Protein AF-A0AAD5PQ33-F1 (afdb_monomer_lite)

Structure (mmCIF, N/CA/C/O backbone):
data_AF-A0AAD5PQ33-F1
#
_entry.id   AF-A0AAD5PQ33-F1
#
loop_
_atom_site.group_PDB
_atom_site.id
_atom_site.type_symbol
_atom_site.label_atom_id
_atom_site.label_alt_id
_atom_site.label_comp_id
_atom_site.label_asym_id
_atom_site.label_entity_id
_atom_site.label_seq_id
_atom_site.pdbx_PDB_ins_code
_atom_site.Cartn_x
_atom_site.Cartn_y
_atom_site.Cartn_z
_atom_site.occupancy
_atom_site.B_iso_or_equiv
_atom_site.auth_seq_id
_atom_site.auth_comp_id
_atom_site.auth_asym_id
_atom_site.auth_atom_id
_atom_site.pdbx_PDB_model_num
ATOM 1 N N . MET A 1 1 ? -34.283 -1.295 28.214 1.00 60.00 1 MET A N 1
ATOM 2 C CA . MET A 1 1 ? -34.536 -2.748 28.190 1.00 60.00 1 MET A CA 1
ATOM 3 C C . MET A 1 1 ? -34.613 -3.230 29.619 1.00 60.00 1 MET A C 1
ATOM 5 O O . MET A 1 1 ? -33.856 -2.729 30.440 1.00 60.00 1 MET A O 1
ATOM 9 N N . ASP A 1 2 ? -35.559 -4.118 29.902 1.00 82.12 2 ASP A N 1
ATOM 10 C CA . ASP A 1 2 ? -35.843 -4.616 31.247 1.00 82.12 2 ASP A CA 1
ATOM 11 C C . ASP A 1 2 ? -35.219 -6.008 31.453 1.00 82.12 2 ASP A C 1
ATOM 13 O O . ASP A 1 2 ? -35.053 -6.771 30.496 1.00 82.12 2 ASP A O 1
ATOM 17 N N . TYR A 1 3 ? -34.873 -6.332 32.698 1.00 86.56 3 TYR A N 1
ATOM 18 C CA . TYR A 1 3 ? -34.247 -7.588 33.123 1.00 86.56 3 TYR A CA 1
ATOM 19 C C . TYR A 1 3 ? -34.956 -8.821 32.544 1.00 86.56 3 TYR A C 1
ATOM 21 O O . TYR A 1 3 ? -34.306 -9.748 32.054 1.00 86.56 3 TYR A O 1
ATOM 29 N N . GLN A 1 4 ? -36.291 -8.794 32.540 1.00 87.81 4 GLN A N 1
ATOM 30 C CA . GLN A 1 4 ? -37.134 -9.886 32.059 1.00 87.81 4 GLN A CA 1
ATOM 31 C C . GLN A 1 4 ? -36.883 -10.209 30.578 1.00 87.81 4 GLN A C 1
ATOM 33 O O . GLN A 1 4 ? -36.761 -11.373 30.205 1.00 87.81 4 GLN A O 1
ATOM 38 N N . SER A 1 5 ? -36.691 -9.183 29.743 1.00 88.25 5 SER A N 1
ATOM 39 C CA . SER A 1 5 ? -36.415 -9.363 28.315 1.00 88.25 5 SER A CA 1
ATOM 40 C C . SER A 1 5 ? -35.071 -10.051 28.068 1.00 88.25 5 SER A C 1
ATOM 42 O O . SER A 1 5 ? -34.964 -10.885 27.168 1.00 88.25 5 SER A O 1
ATOM 44 N N . HIS A 1 6 ? -34.039 -9.707 28.844 1.00 87.75 6 HIS A N 1
ATOM 45 C CA . HIS A 1 6 ? -32.721 -10.336 28.726 1.00 87.75 6 HIS A CA 1
ATOM 46 C C . HIS A 1 6 ? -32.739 -11.771 29.246 1.00 87.75 6 HIS A C 1
ATOM 48 O O . HIS A 1 6 ? -32.146 -12.659 28.635 1.00 87.75 6 HIS A O 1
ATOM 54 N N . TYR A 1 7 ? -33.468 -12.011 30.333 1.00 92.38 7 TYR A N 1
ATOM 55 C CA . TYR A 1 7 ? -33.658 -13.344 30.879 1.00 92.38 7 TYR A CA 1
ATOM 56 C C . TYR A 1 7 ? -34.364 -14.275 29.880 1.00 92.38 7 TYR A C 1
ATOM 58 O O . TYR A 1 7 ? -33.841 -15.346 29.577 1.00 92.38 7 TYR A O 1
ATOM 66 N N . ASP A 1 8 ? -35.489 -13.851 29.299 1.00 91.44 8 ASP A N 1
ATOM 67 C CA . ASP A 1 8 ? -36.270 -14.670 28.361 1.00 91.44 8 ASP A CA 1
ATOM 68 C C . ASP A 1 8 ? -35.513 -14.961 27.057 1.00 91.44 8 ASP A C 1
ATOM 70 O O . ASP A 1 8 ? -35.701 -16.010 26.431 1.00 91.44 8 ASP A O 1
ATOM 74 N N . HIS A 1 9 ? -34.649 -14.038 26.627 1.00 90.75 9 HIS A N 1
ATOM 75 C CA . HIS A 1 9 ? -33.754 -14.254 25.494 1.00 90.75 9 HIS A CA 1
ATOM 76 C C . HIS A 1 9 ? -32.706 -15.327 25.815 1.00 90.75 9 HIS A C 1
ATOM 78 O O . HIS A 1 9 ? -32.614 -16.335 25.114 1.00 90.75 9 HIS A O 1
ATOM 84 N N . MET A 1 10 ? -31.960 -15.158 26.912 1.00 90.62 10 MET A N 1
ATOM 85 C CA . MET A 1 10 ? -30.898 -16.094 27.296 1.00 90.62 10 MET A CA 1
ATOM 86 C C . MET A 1 10 ? -31.444 -17.485 27.625 1.00 90.62 10 MET A C 1
ATOM 88 O O . MET A 1 10 ? -30.850 -18.489 27.234 1.00 90.62 10 MET A O 1
ATOM 92 N N . TYR A 1 11 ? -32.610 -17.554 28.268 1.00 91.50 11 TYR A N 1
ATOM 93 C CA . TYR A 1 11 ? -33.281 -18.813 28.573 1.00 91.50 11 TYR A CA 1
ATOM 94 C C . TYR A 1 11 ? -33.649 -19.582 27.296 1.00 91.50 11 TYR A C 1
ATOM 96 O O . TYR A 1 11 ? -33.404 -20.786 27.209 1.00 91.50 11 TYR A O 1
ATOM 104 N N . ARG A 1 12 ? -34.171 -18.896 26.268 1.00 9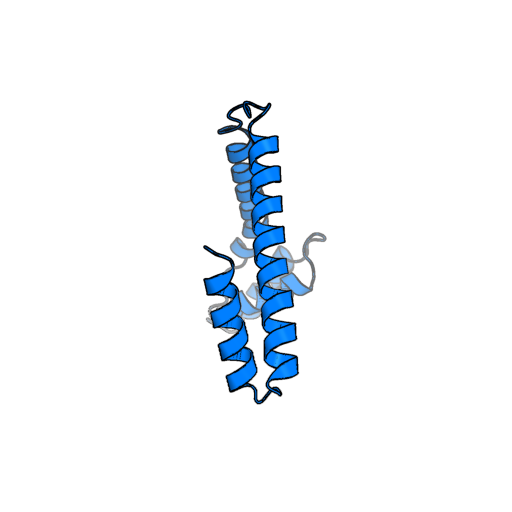1.62 12 ARG A N 1
ATOM 105 C CA . ARG A 1 12 ? -34.469 -19.518 24.967 1.00 91.62 12 ARG A CA 1
ATOM 106 C C . ARG A 1 12 ? -33.214 -20.033 24.267 1.00 91.62 12 ARG A C 1
ATOM 108 O O . ARG A 1 12 ? -33.230 -21.163 23.788 1.00 91.62 12 ARG A O 1
ATOM 115 N N . CYS A 1 13 ? -32.130 -19.258 24.255 1.00 89.75 13 CYS A N 1
ATOM 116 C CA . CYS A 1 13 ? -30.862 -19.681 23.653 1.00 89.75 13 CYS A CA 1
ATOM 117 C C . CYS A 1 13 ? -30.288 -20.931 24.337 1.00 89.75 13 CYS A C 1
ATOM 119 O O . CYS A 1 13 ? -29.905 -21.884 23.663 1.00 89.75 13 CYS A O 1
ATOM 121 N N . MET A 1 14 ? -30.280 -20.963 25.672 1.00 88.81 14 MET A N 1
ATOM 122 C CA . MET A 1 14 ? -29.768 -22.107 26.432 1.00 88.81 14 MET A CA 1
ATOM 123 C C . MET A 1 14 ? -30.657 -23.349 26.291 1.00 88.81 14 MET A C 1
ATOM 125 O O . MET A 1 14 ? -30.142 -24.462 26.192 1.00 88.81 14 MET A O 1
ATOM 129 N N . LYS A 1 15 ? -31.985 -23.171 26.202 1.00 88.75 15 LYS A N 1
ATOM 130 C CA . LYS A 1 15 ? -32.906 -24.273 25.892 1.00 88.75 15 LYS A CA 1
ATOM 131 C C . LYS A 1 15 ? -32.697 -24.844 24.500 1.00 88.75 15 LYS A C 1
ATOM 133 O O . LYS A 1 15 ? -32.692 -26.063 24.361 1.00 88.75 15 LYS A O 1
ATOM 138 N N . ALA A 1 16 ? -32.503 -23.991 23.497 1.00 89.50 16 ALA A N 1
ATOM 139 C CA . ALA A 1 16 ? -32.200 -24.435 22.140 1.00 89.50 16 ALA A CA 1
ATOM 140 C C . ALA A 1 16 ? -30.865 -25.202 22.071 1.00 89.50 16 ALA A C 1
ATOM 142 O O . ALA A 1 16 ? -30.744 -26.145 21.299 1.00 89.50 16 ALA A O 1
ATOM 143 N N . GLY A 1 17 ? -29.898 -24.845 22.922 1.00 85.69 17 GLY A N 1
ATOM 144 C CA . GLY A 1 17 ? -28.618 -25.545 23.068 1.00 85.69 17 GLY A CA 1
ATOM 145 C C . GLY A 1 17 ? -28.668 -26.856 23.863 1.00 85.69 17 GLY A C 1
ATOM 146 O O . GLY A 1 17 ? -27.619 -27.441 24.108 1.00 85.69 17 GLY A O 1
ATOM 147 N N . GLY A 1 18 ? -29.850 -27.316 24.289 1.00 86.00 18 GLY A N 1
ATOM 148 C CA . GLY A 1 18 ? -30.013 -28.605 24.971 1.00 86.00 18 GLY A CA 1
ATOM 149 C C . GLY A 1 18 ? -29.630 -28.620 26.455 1.00 86.00 18 GLY A C 1
ATOM 150 O O . GLY A 1 18 ? -29.540 -29.697 27.039 1.00 86.00 18 GLY A O 1
ATOM 151 N N . ALA A 1 19 ? -29.431 -27.459 27.090 1.00 84.06 19 ALA A N 1
ATOM 152 C CA . ALA A 1 19 ? -29.094 -27.392 28.511 1.00 84.06 19 ALA A CA 1
ATOM 153 C C . ALA A 1 19 ? -30.236 -27.911 29.407 1.00 84.06 19 ALA A C 1
ATOM 155 O O . ALA A 1 19 ? -31.436 -27.748 29.117 1.00 84.06 19 ALA A O 1
ATOM 156 N N . SER A 1 20 ? -29.871 -28.492 30.555 1.00 87.38 20 SER A N 1
ATOM 157 C CA . SER A 1 20 ? -30.856 -28.931 31.544 1.00 87.38 20 SER A CA 1
ATOM 158 C C . SER A 1 20 ? -31.693 -27.742 32.032 1.00 87.38 20 SER A C 1
ATOM 160 O O . SER A 1 20 ? -31.295 -26.576 31.945 1.00 87.38 20 SER A O 1
ATOM 162 N N . LYS A 1 21 ? -32.915 -28.000 32.515 1.00 83.81 21 LYS A N 1
ATOM 163 C CA . LYS A 1 21 ? -33.825 -26.928 32.962 1.00 83.81 21 LYS A CA 1
ATOM 164 C C . LYS A 1 21 ? -33.189 -26.059 34.050 1.00 83.81 21 LYS A C 1
ATOM 166 O O . LYS A 1 21 ? -33.325 -24.842 33.996 1.00 83.81 21 LYS A O 1
ATOM 171 N N . GLU A 1 22 ? -32.463 -26.675 34.970 1.00 86.88 22 GLU A N 1
ATOM 172 C CA . GLU A 1 22 ? -31.813 -25.995 36.085 1.00 86.88 22 GLU A CA 1
ATOM 173 C C . GLU A 1 22 ? -30.628 -25.129 35.634 1.00 86.88 22 GLU A C 1
ATOM 175 O O . GLU A 1 22 ? -30.582 -23.941 35.955 1.00 86.88 22 GLU A O 1
ATOM 180 N N . GLU A 1 23 ? -29.746 -25.659 34.781 1.00 84.25 23 GLU A N 1
ATOM 181 C CA . GLU A 1 23 ? -28.632 -24.895 34.199 1.00 84.25 23 GLU A CA 1
ATOM 182 C C . GLU A 1 23 ? -29.123 -23.727 33.342 1.00 84.25 23 GLU A C 1
ATOM 184 O O . GLU A 1 23 ? -28.580 -22.625 33.416 1.00 84.25 23 GLU A O 1
ATOM 189 N N . THR A 1 24 ? -30.196 -23.938 32.574 1.00 89.50 24 THR A N 1
ATOM 190 C CA . THR A 1 24 ? -30.819 -22.887 31.759 1.00 89.50 24 THR A CA 1
ATOM 191 C C . THR A 1 24 ? -31.320 -21.739 32.641 1.00 89.50 24 THR A C 1
ATOM 193 O O . THR A 1 24 ? -31.082 -20.570 32.339 1.00 89.50 24 THR A O 1
ATOM 196 N N . HIS A 1 25 ? -31.992 -22.051 33.753 1.00 90.31 25 HIS A N 1
ATOM 197 C CA . HIS A 1 25 ? -32.484 -21.040 34.690 1.00 90.31 25 HIS A CA 1
ATOM 198 C C . HIS A 1 25 ? -31.341 -20.282 35.372 1.00 90.31 25 HIS A C 1
ATOM 200 O O . HIS A 1 25 ? -31.386 -19.051 35.449 1.00 90.31 25 HIS A O 1
ATOM 206 N N . MET A 1 26 ? -30.316 -20.991 35.853 1.00 89.00 26 MET A N 1
ATOM 207 C CA . MET A 1 26 ? -29.171 -20.367 36.518 1.00 89.00 26 MET A CA 1
ATOM 208 C C . MET A 1 26 ? -28.368 -19.481 35.562 1.00 89.00 26 MET A C 1
ATOM 210 O O . MET A 1 26 ? -28.092 -18.325 35.892 1.00 89.00 26 MET A O 1
ATOM 214 N N . GLY A 1 27 ? -28.056 -19.980 34.363 1.00 86.12 27 GLY A N 1
ATOM 215 C CA . GLY A 1 27 ? -27.289 -19.246 33.359 1.00 86.12 27 GLY A CA 1
ATOM 216 C C . GLY A 1 27 ? -28.028 -18.017 32.834 1.00 86.12 27 GLY A C 1
ATOM 217 O O . GLY A 1 27 ? -27.459 -16.926 32.811 1.00 86.12 27 GLY A O 1
ATOM 218 N N . ALA A 1 28 ? -29.320 -18.143 32.513 1.00 90.31 28 ALA A N 1
ATOM 219 C CA . ALA A 1 28 ? -30.124 -17.010 32.056 1.00 90.31 28 ALA A CA 1
ATOM 220 C C . ALA A 1 28 ? -30.255 -15.922 33.134 1.00 90.31 28 ALA A C 1
ATOM 222 O O . ALA A 1 28 ? -30.141 -14.732 32.837 1.00 90.31 28 ALA A O 1
ATOM 223 N N . LYS A 1 29 ? -30.435 -16.319 34.401 1.00 90.25 29 LYS A N 1
ATOM 224 C CA . LYS A 1 29 ? -30.501 -15.400 35.548 1.00 90.25 29 LYS A CA 1
ATOM 225 C C . LYS A 1 29 ? -29.174 -14.677 35.774 1.00 90.25 29 LYS A C 1
ATOM 227 O O . LYS A 1 29 ? -29.175 -13.467 35.995 1.00 90.25 29 LYS A O 1
ATOM 232 N N . ALA A 1 30 ? -28.050 -15.390 35.719 1.00 90.00 30 ALA A N 1
ATOM 233 C CA . ALA A 1 30 ? -26.726 -14.793 35.880 1.00 90.00 30 ALA A CA 1
ATOM 234 C C . ALA A 1 30 ? -26.412 -13.805 34.746 1.00 90.00 30 ALA A C 1
ATOM 236 O O . ALA A 1 30 ? -26.026 -12.667 35.016 1.00 90.00 30 ALA A O 1
ATOM 237 N N . ALA A 1 31 ? -26.658 -14.200 33.495 1.00 88.00 31 ALA A N 1
ATOM 238 C CA . ALA A 1 31 ? -26.422 -13.361 32.324 1.00 88.00 31 ALA A CA 1
ATOM 239 C C . ALA A 1 31 ? -27.292 -12.094 32.333 1.00 88.00 31 ALA A C 1
ATOM 241 O O . ALA A 1 31 ? -26.777 -10.992 32.160 1.00 88.00 31 ALA A O 1
ATOM 242 N N . ALA A 1 32 ? -28.594 -12.222 32.611 1.00 89.56 32 ALA A N 1
ATOM 243 C CA . ALA A 1 32 ? -29.497 -11.074 32.671 1.00 89.56 32 ALA A CA 1
ATOM 244 C C . ALA A 1 32 ? -29.108 -10.081 33.780 1.00 89.56 32 ALA A C 1
ATOM 246 O O . ALA A 1 32 ? -29.153 -8.870 33.566 1.00 89.56 32 ALA A O 1
ATOM 247 N N . LYS A 1 33 ? -28.667 -10.574 34.947 1.00 88.25 33 LYS A N 1
ATOM 248 C CA . LYS A 1 33 ? -28.169 -9.714 36.033 1.00 88.25 33 LYS A CA 1
ATOM 249 C C . LYS A 1 33 ? -26.907 -8.954 35.636 1.00 88.25 33 LYS A C 1
ATOM 251 O O . LYS A 1 33 ? -26.821 -7.765 35.925 1.00 88.25 33 LYS A O 1
ATOM 256 N N . GLN A 1 34 ? -25.954 -9.621 34.984 1.00 87.06 34 GLN A N 1
ATOM 257 C CA . GLN A 1 34 ? -24.717 -8.985 34.523 1.00 87.06 34 GLN A CA 1
ATOM 258 C C . GLN A 1 34 ? -25.006 -7.890 33.494 1.00 87.06 34 GLN A C 1
ATOM 260 O O . GLN A 1 34 ? -24.525 -6.773 33.646 1.00 87.06 34 GLN A O 1
ATOM 265 N N . ILE A 1 35 ? -25.875 -8.165 32.516 1.00 85.94 35 ILE A N 1
ATOM 266 C CA . ILE A 1 35 ? -26.262 -7.183 31.493 1.00 85.94 35 ILE A CA 1
ATOM 267 C C . ILE A 1 35 ? -26.891 -5.941 32.137 1.00 85.94 35 ILE A C 1
ATOM 269 O O . ILE A 1 35 ? -26.483 -4.820 31.841 1.00 85.94 35 ILE A O 1
ATOM 273 N N . VAL A 1 36 ? -27.841 -6.119 33.061 1.00 85.00 36 VAL A N 1
ATOM 274 C CA . VAL A 1 36 ? -28.486 -4.987 33.749 1.00 85.00 36 VAL A CA 1
ATOM 275 C C . VAL A 1 36 ? -27.493 -4.213 34.622 1.00 85.00 36 VAL A C 1
ATOM 277 O O . VAL A 1 36 ? -27.533 -2.984 34.632 1.00 85.00 36 VAL A O 1
ATOM 280 N N . LYS A 1 37 ? -26.577 -4.902 35.315 1.00 83.81 37 LYS A N 1
ATOM 281 C CA . LYS A 1 37 ? -25.525 -4.269 36.125 1.00 83.81 37 LYS A CA 1
ATOM 282 C C . LYS A 1 37 ? -24.611 -3.399 35.263 1.00 83.81 37 LYS A C 1
ATOM 284 O O . LYS A 1 37 ? -24.478 -2.216 35.552 1.00 83.81 37 LYS A O 1
ATOM 289 N N . SER A 1 38 ? -24.084 -3.937 34.164 1.00 79.88 38 SER A N 1
ATOM 290 C CA . SER A 1 38 ? -23.229 -3.183 33.242 1.00 79.88 38 SER A CA 1
ATOM 291 C C . SER A 1 38 ? -23.964 -2.007 32.598 1.00 79.88 38 SER A C 1
ATOM 293 O O . SER A 1 38 ? -23.401 -0.927 32.468 1.00 79.88 38 SER A O 1
ATOM 295 N N . MET A 1 39 ? -25.245 -2.159 32.242 1.00 78.12 39 MET A N 1
ATOM 296 C CA . MET A 1 39 ? -26.039 -1.039 31.720 1.00 78.12 39 MET A CA 1
ATOM 297 C C . MET A 1 39 ? -26.251 0.075 32.753 1.00 78.12 39 MET A C 1
ATOM 299 O O . MET A 1 39 ? -26.333 1.244 32.374 1.00 78.12 39 MET A O 1
ATOM 303 N N . ASN A 1 40 ? -26.352 -0.265 34.039 1.00 74.88 40 ASN A N 1
ATOM 304 C CA . ASN A 1 40 ? -26.458 0.719 35.113 1.00 74.88 40 ASN A CA 1
ATOM 305 C C . ASN A 1 40 ? -25.111 1.397 35.394 1.00 74.88 40 ASN A C 1
ATOM 307 O O . ASN A 1 40 ? -25.088 2.613 35.525 1.00 74.88 40 ASN A O 1
ATOM 311 N N . GLU A 1 41 ? -24.000 0.657 35.378 1.00 71.69 41 GLU A N 1
ATOM 312 C CA . GLU A 1 41 ? -22.644 1.218 35.506 1.00 71.69 41 GLU A CA 1
ATOM 313 C C . GLU A 1 41 ? -22.323 2.187 34.354 1.00 71.69 41 GLU A C 1
ATOM 315 O O . GLU A 1 41 ? -21.834 3.287 34.589 1.00 71.69 41 GLU A O 1
ATOM 320 N N . ILE A 1 42 ? -22.711 1.855 33.115 1.00 67.38 42 ILE A N 1
ATOM 321 C CA . ILE A 1 42 ? -22.579 2.756 31.954 1.00 67.38 42 ILE A CA 1
ATOM 322 C C . ILE A 1 42 ? -23.427 4.025 32.131 1.00 67.38 42 ILE A C 1
ATOM 324 O O . ILE A 1 42 ? -23.011 5.114 31.734 1.00 67.38 42 ILE A O 1
ATOM 328 N N . LYS A 1 43 ? -24.623 3.913 32.723 1.00 60.84 43 LYS A N 1
ATOM 329 C CA . LYS A 1 43 ? -25.462 5.081 33.031 1.00 60.84 43 LYS A CA 1
ATOM 330 C C . LYS A 1 43 ? -24.871 5.940 34.146 1.00 60.84 43 LYS A C 1
ATOM 332 O O . LYS A 1 43 ? -25.012 7.158 34.075 1.00 60.84 43 LYS A O 1
ATOM 337 N N . GLU A 1 44 ? -24.226 5.345 35.145 1.00 58.31 44 GLU A N 1
ATOM 338 C CA . GLU A 1 44 ? -23.545 6.088 36.211 1.00 58.31 44 GLU A CA 1
ATOM 339 C C . GLU A 1 44 ? -22.284 6.791 35.694 1.00 58.31 44 GLU A C 1
ATOM 341 O O . GLU A 1 44 ? -22.154 7.993 35.915 1.00 58.31 44 GLU A O 1
ATOM 346 N N . GLU A 1 45 ? -21.454 6.138 34.872 1.00 54.69 45 GLU A N 1
ATOM 347 C CA . GLU A 1 45 ? -20.315 6.790 34.200 1.00 54.69 45 GLU A CA 1
ATOM 348 C C . GLU A 1 45 ? -20.750 7.934 33.268 1.00 54.69 45 GLU A C 1
ATOM 350 O O . GLU A 1 45 ? -20.062 8.951 33.149 1.00 54.69 45 GLU A O 1
ATOM 355 N N . GLN A 1 46 ? -21.893 7.801 32.584 1.00 52.47 46 GLN A N 1
ATOM 356 C CA . GLN A 1 46 ? -22.443 8.878 31.751 1.00 52.47 46 GLN A CA 1
ATOM 357 C C . GLN A 1 46 ? -22.988 10.049 32.581 1.00 52.47 46 GLN A C 1
ATOM 359 O O . GLN A 1 46 ? -22.923 11.196 32.130 1.00 52.47 46 GLN A O 1
ATOM 364 N N . LYS A 1 47 ? -23.495 9.779 33.789 1.00 50.22 47 LYS A N 1
ATOM 365 C CA . LYS A 1 47 ? -24.007 10.794 34.717 1.00 50.22 47 LYS A CA 1
ATOM 366 C C . LYS A 1 47 ? -22.878 11.518 35.461 1.00 50.22 47 LYS A C 1
ATOM 368 O O . LYS A 1 47 ? -23.003 12.705 35.741 1.00 50.22 47 LYS A O 1
ATOM 373 N N . GLU A 1 48 ? -21.757 10.842 35.708 1.00 47.31 48 GLU A N 1
ATOM 374 C CA . GLU A 1 48 ? -20.535 11.445 36.255 1.00 47.31 48 GLU A CA 1
ATOM 375 C C . GLU A 1 48 ? -19.803 12.302 35.202 1.00 47.31 48 GLU A C 1
ATOM 377 O O . GLU A 1 48 ? -19.335 13.395 35.508 1.00 47.31 48 GLU A O 1
ATOM 382 N N . LYS A 1 49 ? -19.828 11.903 33.919 1.00 47.44 49 LYS A N 1
ATOM 383 C CA . LYS A 1 49 ? -19.297 12.701 32.791 1.00 47.44 49 LYS A CA 1
ATOM 384 C C . LYS A 1 49 ? -20.112 13.948 32.425 1.00 47.44 49 LYS A C 1
ATOM 386 O O . LYS A 1 49 ? -19.649 14.745 31.612 1.00 47.44 49 LYS A O 1
ATOM 391 N N . THR A 1 50 ? -21.311 14.135 32.982 1.00 44.47 50 THR A N 1
ATOM 392 C CA . THR A 1 50 ? -22.120 15.351 32.756 1.00 44.47 50 THR A CA 1
ATOM 393 C C . THR A 1 50 ? -21.834 16.470 33.761 1.00 44.47 50 THR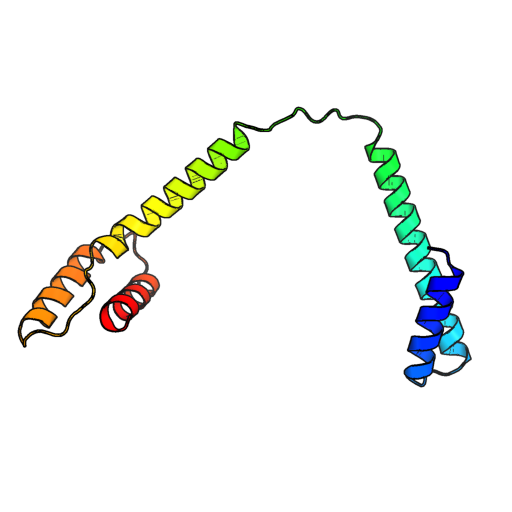 A C 1
ATOM 395 O O . THR A 1 50 ? -22.365 17.570 33.611 1.00 44.47 50 THR A O 1
ATOM 398 N N . SER A 1 51 ? -20.952 16.232 34.735 1.00 48.31 51 SER A N 1
ATOM 399 C CA . SER A 1 51 ? -20.379 17.261 35.602 1.00 48.31 51 SER A CA 1
ATOM 400 C C . SER A 1 51 ? -18.946 17.554 35.152 1.00 48.31 51 SER A C 1
ATOM 402 O O . SER A 1 51 ? -18.075 16.702 35.250 1.00 48.31 51 SER A O 1
ATOM 404 N N . GLU A 1 52 ? -18.711 18.765 34.645 1.00 51.19 52 GLU A N 1
ATOM 405 C CA . GLU A 1 52 ? -17.397 19.306 34.262 1.00 51.19 52 GLU A CA 1
ATOM 406 C C . GLU A 1 52 ? -16.624 18.577 33.148 1.00 51.19 52 GLU A C 1
ATOM 408 O O . GLU A 1 52 ? -15.662 17.841 33.356 1.00 51.19 52 GLU A O 1
ATOM 413 N N . LYS A 1 53 ? -16.921 18.973 31.911 1.00 44.03 53 LYS A N 1
ATOM 414 C CA . LYS A 1 53 ? -16.014 19.843 31.142 1.00 44.03 53 LYS A CA 1
ATOM 415 C C . LYS A 1 53 ? -16.727 20.256 29.867 1.00 44.03 53 LYS A C 1
ATOM 417 O O . LYS A 1 53 ? -16.992 19.439 28.992 1.00 44.03 53 LYS A O 1
ATOM 422 N N . SER A 1 54 ? -16.998 21.553 29.752 1.00 42.28 54 SER A N 1
ATOM 423 C CA . SER A 1 54 ? -17.090 22.193 28.445 1.00 42.28 54 SER A CA 1
ATOM 424 C C . SER A 1 54 ? -15.785 21.872 27.715 1.00 42.28 54 SER A C 1
ATOM 426 O O . SER A 1 54 ? -14.738 22.446 28.017 1.00 42.28 54 SER A O 1
ATOM 428 N N . CYS A 1 55 ? -15.802 20.855 26.853 1.00 45.78 55 CYS A N 1
ATOM 429 C CA . CYS A 1 55 ? -14.680 20.593 25.972 1.00 45.78 55 CYS A CA 1
ATOM 430 C C . CYS A 1 55 ? -14.547 21.829 25.081 1.00 45.78 55 CYS A C 1
ATOM 432 O O . CYS A 1 55 ? -15.520 22.173 24.401 1.00 45.78 55 CYS A O 1
ATOM 434 N N . PRO A 1 56 ? -13.390 22.517 25.060 1.00 45.03 56 PRO A N 1
ATOM 435 C CA . PRO A 1 56 ? -13.198 23.558 24.074 1.00 45.03 56 PRO A CA 1
ATOM 436 C C . PRO A 1 56 ? -13.356 22.895 22.709 1.00 45.03 56 PRO A C 1
ATOM 438 O O . PRO A 1 56 ? -12.820 21.811 22.468 1.00 45.03 56 PRO A O 1
ATOM 441 N N . ILE A 1 57 ? -14.146 23.531 21.851 1.00 50.84 57 ILE A N 1
ATOM 442 C CA . ILE A 1 57 ? -14.319 23.196 20.440 1.00 50.84 57 ILE A CA 1
ATOM 443 C C . ILE A 1 57 ? -12.923 23.258 19.808 1.00 50.84 57 ILE A C 1
ATOM 445 O O . ILE A 1 57 ? -12.488 24.288 19.303 1.00 50.84 57 ILE A O 1
ATOM 449 N N . HIS A 1 58 ? -12.167 22.165 19.893 1.00 51.06 58 HIS A N 1
ATOM 450 C CA . HIS A 1 58 ? -10.835 22.039 19.315 1.00 51.06 58 HIS A CA 1
ATOM 451 C C . HIS A 1 58 ? -10.983 21.611 17.852 1.00 51.06 58 HIS A C 1
ATOM 453 O O . HIS A 1 58 ? -10.396 20.636 17.391 1.00 51.06 58 HIS A O 1
ATOM 459 N N . THR A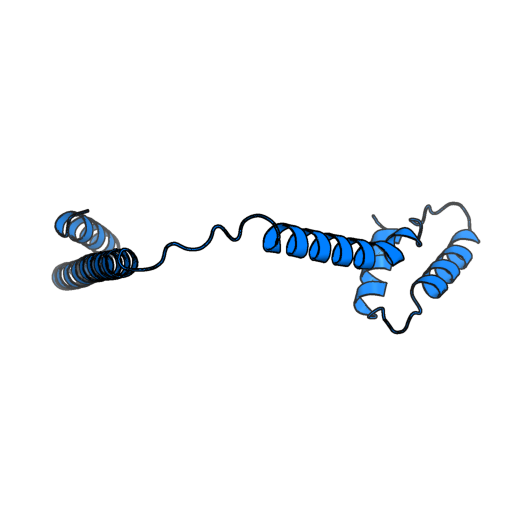 1 59 ? -11.832 22.324 17.117 1.00 58.50 59 THR A N 1
ATOM 460 C CA . THR A 1 59 ? -12.336 21.901 15.811 1.00 58.50 59 THR A CA 1
ATOM 461 C C . THR A 1 59 ? -11.931 22.922 14.757 1.00 58.50 59 THR A C 1
ATOM 463 O O . THR A 1 59 ? -12.757 23.631 14.204 1.00 58.50 59 THR A O 1
ATOM 466 N N . SER A 1 60 ? -10.627 23.020 14.491 1.00 60.50 60 SER A N 1
ATOM 467 C CA . SER A 1 60 ? -10.129 23.400 13.156 1.00 60.50 60 SER A CA 1
ATOM 468 C C . SER A 1 60 ? -8.641 23.085 13.002 1.00 60.50 60 SER A C 1
ATOM 470 O O . SER A 1 60 ? -8.247 22.469 12.017 1.00 60.50 60 SER A O 1
ATOM 472 N N . GLN A 1 61 ? -7.812 23.419 13.997 1.00 59.97 61 GLN A N 1
ATOM 473 C CA . GLN A 1 61 ? -6.354 23.312 13.861 1.00 59.97 61 GLN A CA 1
ATOM 474 C C . GLN A 1 61 ? -5.824 21.877 13.924 1.00 59.97 61 GLN A C 1
ATOM 476 O O . GLN A 1 61 ? -5.020 21.507 13.077 1.00 59.97 61 GLN A O 1
ATOM 481 N N . SER A 1 62 ? -6.263 21.048 14.877 1.00 68.44 62 SER A N 1
ATOM 482 C CA . SER A 1 62 ? -5.783 19.657 14.989 1.00 68.44 62 SER A CA 1
ATOM 483 C C . SER A 1 62 ? -6.207 18.814 13.786 1.00 68.44 62 SER A C 1
ATOM 485 O O . SER A 1 62 ? -5.409 18.049 13.245 1.00 68.44 62 SER A O 1
ATOM 487 N N . TYR A 1 63 ? -7.444 19.011 13.324 1.00 71.31 63 TYR A N 1
ATOM 488 C CA . TYR A 1 63 ? -7.974 18.406 12.109 1.00 71.31 63 TYR A CA 1
ATOM 489 C C . TYR A 1 63 ? -7.151 18.823 10.884 1.00 71.31 63 TYR A C 1
ATOM 491 O O . TYR A 1 63 ? -6.665 17.965 10.150 1.00 71.31 63 TYR A O 1
ATOM 499 N N . TYR A 1 64 ? -6.905 20.126 10.714 1.00 76.69 64 TYR A N 1
ATOM 500 C CA . TYR A 1 64 ? -6.101 20.652 9.611 1.00 76.69 64 TYR A CA 1
ATOM 501 C C . TYR A 1 64 ? -4.650 20.149 9.646 1.00 76.69 64 TYR A C 1
ATOM 503 O O . TYR A 1 64 ? -4.106 19.749 8.619 1.00 76.69 64 TYR A O 1
ATOM 511 N N . LEU A 1 65 ? -4.026 20.105 10.826 1.00 79.12 65 LEU A N 1
ATOM 512 C CA . LEU A 1 65 ? -2.667 19.587 11.008 1.00 79.12 65 LEU A CA 1
ATOM 513 C C . LEU A 1 65 ? -2.581 18.089 10.700 1.00 79.12 65 LEU A C 1
ATOM 515 O O . LEU A 1 65 ? -1.652 17.666 10.016 1.00 79.12 65 LEU A O 1
ATOM 519 N N . SER A 1 66 ? -3.567 17.304 11.135 1.00 78.81 66 SER A N 1
ATOM 520 C CA . SER A 1 66 ? -3.636 15.865 10.846 1.00 78.81 66 SER A CA 1
ATOM 521 C C . SER A 1 66 ? -3.816 15.608 9.352 1.00 78.81 66 SER A C 1
ATOM 523 O O . SER A 1 66 ? -3.156 14.744 8.781 1.00 78.81 66 SER A O 1
ATOM 525 N N . GLN A 1 67 ? -4.657 16.403 8.691 1.00 79.06 67 GLN A N 1
ATOM 526 C CA . GLN A 1 67 ? -4.892 16.305 7.254 1.00 79.06 67 GLN A CA 1
ATOM 527 C C . GLN A 1 67 ? -3.658 16.734 6.445 1.00 79.06 67 GLN A C 1
ATOM 529 O O . GLN A 1 67 ? -3.301 16.077 5.470 1.00 79.06 67 GLN A O 1
ATOM 534 N N . LYS A 1 68 ? -2.944 17.778 6.887 1.00 79.00 68 LYS A N 1
ATOM 535 C CA . LYS A 1 68 ? -1.678 18.220 6.284 1.00 79.00 68 LYS A CA 1
ATOM 536 C C . LYS A 1 68 ? -0.562 17.188 6.471 1.00 79.00 68 LYS A C 1
ATOM 538 O O . LYS A 1 68 ? 0.189 16.946 5.531 1.00 79.00 68 LYS A O 1
ATOM 543 N N . LEU A 1 69 ? -0.472 16.556 7.644 1.00 79.81 69 LEU A N 1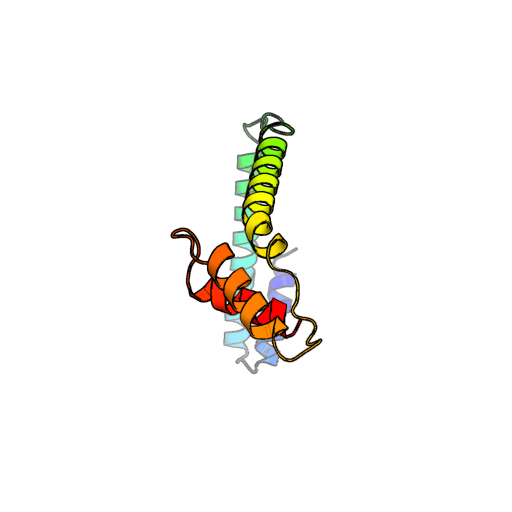
ATOM 544 C CA . LEU A 1 69 ? 0.466 15.461 7.911 1.00 79.81 69 LEU A CA 1
ATOM 545 C C . LEU A 1 69 ? 0.166 14.244 7.028 1.00 79.81 69 LEU A C 1
ATOM 547 O O . LEU A 1 69 ? 1.083 13.681 6.439 1.00 79.81 69 LEU A O 1
ATOM 551 N N . LEU A 1 70 ? -1.112 13.880 6.889 1.00 78.69 70 LEU A N 1
ATOM 552 C CA . LEU A 1 70 ? -1.550 12.789 6.020 1.00 78.69 70 LEU A CA 1
ATOM 553 C C . LEU A 1 70 ? -1.219 13.067 4.547 1.00 78.69 70 LEU A C 1
ATOM 555 O O . LEU A 1 70 ? -0.676 12.200 3.869 1.00 78.69 70 LEU A O 1
ATOM 559 N N . LEU A 1 71 ? -1.493 14.282 4.063 1.00 74.31 71 LEU A N 1
ATOM 560 C CA . LEU A 1 71 ? -1.124 14.713 2.711 1.00 74.31 71 LEU A CA 1
ATOM 561 C C . LEU A 1 71 ? 0.391 14.697 2.501 1.00 74.31 71 LEU A C 1
ATOM 563 O O . LEU A 1 71 ? 0.853 14.279 1.444 1.00 74.31 71 LEU A O 1
ATOM 567 N N . ASN A 1 72 ? 1.171 15.114 3.501 1.00 71.81 72 ASN A N 1
ATOM 568 C CA . ASN A 1 72 ? 2.627 15.085 3.420 1.00 71.81 72 ASN A CA 1
ATOM 569 C C . ASN A 1 72 ? 3.159 13.643 3.387 1.00 71.81 72 ASN A C 1
ATOM 571 O O . ASN A 1 72 ? 3.992 13.331 2.542 1.00 71.81 72 ASN A O 1
ATOM 575 N N . GLN A 1 73 ? 2.612 12.740 4.211 1.00 66.75 73 GLN A N 1
ATOM 576 C CA . GLN A 1 73 ? 2.927 11.308 4.140 1.00 66.75 73 GLN A CA 1
ATOM 577 C C . GLN A 1 73 ? 2.538 10.701 2.788 1.00 66.75 73 GLN A C 1
ATOM 579 O O . GLN A 1 73 ? 3.321 9.943 2.217 1.00 66.75 73 GLN A O 1
ATOM 584 N N . GLN A 1 74 ? 1.373 11.048 2.233 1.00 65.38 74 GLN A N 1
ATOM 585 C CA . GLN A 1 74 ? 0.989 10.600 0.893 1.00 65.38 74 GLN A CA 1
ATOM 586 C C . GLN A 1 74 ? 1.947 11.141 -0.174 1.00 65.38 74 GLN A C 1
ATOM 588 O O . GLN A 1 74 ? 2.427 10.362 -0.985 1.00 65.38 74 GLN A O 1
ATOM 593 N N . GLN A 1 75 ? 2.309 12.426 -0.153 1.00 61.22 75 GLN A N 1
ATOM 594 C CA . GLN A 1 75 ? 3.268 12.995 -1.111 1.00 61.22 75 GLN A CA 1
ATOM 595 C C . GLN A 1 75 ? 4.655 12.344 -1.018 1.00 61.22 75 GLN A C 1
ATOM 597 O O . GLN A 1 75 ? 5.244 12.023 -2.049 1.00 61.22 75 GLN A O 1
ATOM 602 N N . GLN A 1 76 ? 5.148 12.075 0.195 1.00 59.81 76 GLN A N 1
ATOM 603 C CA . GLN A 1 76 ? 6.398 11.333 0.395 1.00 59.81 76 GLN A CA 1
ATOM 604 C C . GLN A 1 76 ? 6.295 9.894 -0.135 1.00 59.81 76 GLN A C 1
ATOM 606 O O . GLN A 1 76 ? 7.225 9.396 -0.763 1.00 59.81 76 GLN A O 1
ATOM 611 N N . THR A 1 77 ? 5.138 9.246 0.035 1.00 56.09 77 THR A N 1
ATOM 612 C CA . THR A 1 77 ? 4.894 7.881 -0.462 1.00 56.09 77 THR A CA 1
ATOM 613 C C . THR A 1 77 ? 4.748 7.828 -1.991 1.00 56.09 77 THR A C 1
ATOM 615 O O . THR A 1 77 ? 5.046 6.805 -2.603 1.00 56.09 77 THR A O 1
ATOM 618 N N . VAL A 1 78 ? 4.319 8.920 -2.633 1.00 54.81 78 VAL A N 1
ATOM 619 C CA . VAL A 1 78 ? 4.036 8.983 -4.081 1.00 54.81 78 VAL A CA 1
ATOM 620 C C . VAL A 1 78 ? 5.256 9.415 -4.912 1.00 54.81 78 VAL A C 1
ATOM 622 O O . VAL A 1 78 ? 5.301 9.136 -6.110 1.00 54.81 78 VAL A O 1
ATOM 625 N N . SER A 1 79 ? 6.279 10.026 -4.303 1.00 60.12 79 SER A N 1
ATOM 626 C CA . SER A 1 79 ? 7.404 10.621 -5.046 1.00 60.12 79 SER A CA 1
ATOM 627 C C . SER A 1 79 ? 8.241 9.604 -5.841 1.00 60.12 79 SER A C 1
ATOM 629 O O . SER A 1 79 ? 8.610 9.867 -6.982 1.00 60.12 79 SER A O 1
ATOM 631 N N . LEU A 1 80 ? 8.503 8.414 -5.292 1.00 60.91 80 LEU A N 1
ATOM 632 C CA . LEU A 1 80 ? 9.307 7.370 -5.953 1.00 60.91 80 LEU A CA 1
ATOM 633 C C . LEU A 1 80 ? 8.502 6.508 -6.952 1.00 60.91 80 LEU A C 1
ATOM 635 O O . LEU A 1 80 ? 8.953 6.329 -8.085 1.00 60.91 80 LEU A O 1
ATOM 639 N N . PRO A 1 81 ? 7.287 6.019 -6.621 1.00 59.47 81 PRO A N 1
ATOM 640 C CA . PRO A 1 81 ? 6.482 5.222 -7.552 1.00 59.47 81 PRO A CA 1
ATOM 641 C C . PRO A 1 81 ? 6.059 5.966 -8.824 1.00 59.47 81 PRO A C 1
ATOM 643 O O . PRO A 1 81 ? 5.795 5.324 -9.842 1.00 59.47 81 PRO A O 1
ATOM 646 N N . ALA A 1 82 ? 5.969 7.299 -8.782 1.00 61.47 82 ALA A N 1
ATOM 647 C CA . ALA A 1 82 ? 5.629 8.125 -9.940 1.00 61.47 82 ALA A CA 1
ATOM 648 C C . ALA A 1 82 ? 6.784 8.266 -10.951 1.00 61.47 82 ALA A C 1
ATOM 650 O O . ALA A 1 82 ? 6.530 8.508 -12.128 1.00 61.47 82 ALA A O 1
ATOM 651 N N . GLN A 1 83 ? 8.037 8.081 -10.517 1.00 67.88 83 GLN A N 1
ATOM 652 C CA . GLN A 1 83 ? 9.229 8.233 -11.366 1.00 67.88 83 GLN A CA 1
ATOM 653 C C . GLN A 1 83 ? 9.531 6.995 -12.220 1.00 67.88 83 GLN A C 1
ATOM 655 O O . GLN A 1 83 ? 10.241 7.086 -13.222 1.00 67.88 83 GLN A O 1
ATOM 660 N N . VAL A 1 84 ? 8.982 5.837 -11.849 1.00 76.62 84 VAL A N 1
ATOM 661 C CA . VAL A 1 84 ? 9.112 4.602 -12.625 1.00 76.62 84 VAL A CA 1
ATOM 662 C C . VAL A 1 84 ? 7.895 4.462 -13.549 1.00 76.62 84 VAL A C 1
ATOM 664 O O . VAL A 1 84 ? 6.785 4.220 -13.058 1.00 76.62 84 VAL A O 1
ATOM 667 N N . PRO A 1 85 ? 8.044 4.592 -14.879 1.00 78.38 85 PRO A N 1
ATOM 668 C CA . PRO A 1 85 ? 6.956 4.306 -15.809 1.00 78.38 85 PRO A CA 1
ATOM 669 C C . PRO A 1 85 ? 6.619 2.808 -15.801 1.00 78.38 85 PRO A C 1
ATOM 671 O O . PRO A 1 85 ? 7.485 1.975 -15.535 1.00 78.38 85 PRO A O 1
ATOM 674 N N . ALA A 1 86 ? 5.367 2.450 -16.094 1.00 85.12 86 ALA A N 1
ATOM 675 C CA . ALA A 1 86 ? 5.002 1.048 -16.303 1.00 85.12 86 ALA A CA 1
ATOM 676 C C . ALA A 1 86 ? 5.753 0.482 -17.520 1.00 85.12 86 ALA A C 1
ATOM 678 O O . ALA A 1 86 ? 5.933 1.178 -18.524 1.00 85.12 86 ALA A O 1
ATOM 679 N N . PHE A 1 87 ? 6.197 -0.768 -17.428 1.00 82.94 87 PHE A N 1
ATOM 680 C CA . PHE A 1 87 ? 6.853 -1.440 -18.539 1.00 82.94 87 PHE A CA 1
ATOM 681 C C . PHE A 1 87 ? 5.819 -1.796 -19.615 1.00 82.94 87 PHE A C 1
ATOM 683 O O . PHE A 1 87 ? 4.764 -2.347 -19.316 1.00 82.94 87 PHE A O 1
ATOM 690 N N . ASN A 1 88 ? 6.112 -1.473 -20.877 1.00 79.44 88 ASN A N 1
ATOM 691 C CA . ASN A 1 88 ? 5.169 -1.621 -21.994 1.00 79.44 88 ASN A CA 1
ATOM 692 C C . ASN A 1 88 ? 5.614 -2.629 -23.072 1.00 79.44 88 ASN A C 1
ATOM 694 O O . ASN A 1 88 ? 4.986 -2.702 -24.125 1.00 79.44 88 ASN A O 1
ATOM 698 N N . GLY A 1 89 ? 6.691 -3.391 -22.844 1.00 71.94 89 GLY A N 1
ATOM 699 C CA . GLY A 1 89 ? 7.073 -4.540 -23.682 1.00 71.94 89 GLY A CA 1
ATOM 700 C C . GLY A 1 89 ? 7.535 -4.243 -25.116 1.00 71.94 89 GLY A C 1
ATOM 701 O O . GLY A 1 89 ? 7.810 -5.172 -25.872 1.00 71.94 89 GLY A O 1
ATOM 702 N N . LEU A 1 90 ? 7.633 -2.978 -25.533 1.00 67.75 90 LEU A N 1
ATOM 703 C CA . LEU A 1 90 ? 7.896 -2.615 -26.930 1.00 67.75 90 LEU A CA 1
ATOM 704 C C . LEU A 1 90 ? 9.396 -2.636 -27.283 1.00 67.75 90 LEU A C 1
ATOM 706 O O . LEU A 1 90 ? 10.014 -1.581 -27.382 1.00 67.75 90 LEU A O 1
ATOM 710 N N . GLY A 1 91 ? 9.968 -3.807 -27.568 1.00 58.22 91 GLY A N 1
ATOM 711 C CA . GLY A 1 91 ? 11.294 -3.957 -28.197 1.00 58.22 91 GLY A CA 1
ATOM 712 C C . GLY A 1 91 ? 12.414 -4.449 -27.269 1.00 58.22 91 GLY A C 1
ATOM 713 O O . GLY A 1 91 ? 12.399 -4.205 -26.067 1.00 58.22 91 GLY A O 1
ATOM 714 N N . SER A 1 92 ? 13.397 -5.140 -27.858 1.00 52.06 92 SER A N 1
ATOM 715 C CA . SER A 1 92 ? 14.375 -5.992 -27.154 1.00 52.06 92 SER A CA 1
ATOM 716 C C . SER A 1 92 ? 15.438 -5.270 -26.319 1.00 52.06 92 SER A C 1
ATOM 718 O O . SER A 1 92 ? 16.125 -5.949 -25.578 1.00 52.06 92 SER A O 1
ATOM 720 N N . THR A 1 93 ? 15.615 -3.953 -26.451 1.00 63.38 93 THR A N 1
ATOM 721 C CA . THR A 1 93 ? 16.583 -3.175 -25.646 1.00 63.38 93 THR A CA 1
ATOM 722 C C . THR A 1 93 ? 15.905 -2.300 -24.596 1.00 63.38 93 THR A C 1
ATOM 724 O O . THR A 1 93 ? 16.558 -1.711 -23.739 1.00 63.38 93 THR A O 1
ATOM 727 N N . LYS A 1 94 ? 14.572 -2.186 -24.654 1.00 78.69 94 LYS A N 1
ATOM 728 C CA . LYS A 1 94 ? 13.830 -1.302 -23.753 1.00 78.69 94 LYS A CA 1
ATOM 729 C C . LYS A 1 94 ? 13.695 -1.882 -22.356 1.00 78.69 94 LYS A C 1
ATOM 731 O O . LYS A 1 94 ? 13.456 -1.118 -21.431 1.00 78.69 94 LYS A O 1
ATOM 736 N N . PHE A 1 95 ? 13.819 -3.199 -22.195 1.00 84.50 95 PHE A N 1
ATOM 737 C CA . PHE A 1 95 ? 13.733 -3.827 -20.882 1.00 84.50 95 PHE A CA 1
ATOM 738 C C . PHE A 1 95 ? 14.987 -3.549 -20.053 1.00 84.50 95 PHE A C 1
ATOM 740 O O . PHE A 1 95 ? 14.880 -3.144 -18.901 1.00 84.50 95 PHE A O 1
ATOM 747 N N . GLU A 1 96 ? 16.167 -3.684 -20.653 1.00 87.19 96 GLU A N 1
ATOM 748 C CA . GLU A 1 96 ? 17.461 -3.428 -20.021 1.00 87.19 96 GLU A CA 1
ATOM 749 C C . GLU A 1 96 ? 17.618 -1.949 -19.655 1.00 87.19 96 GLU A C 1
ATOM 751 O O . GLU A 1 96 ? 18.127 -1.617 -18.585 1.00 87.19 96 GLU A O 1
ATOM 756 N N . ASP A 1 97 ? 17.153 -1.049 -20.519 1.00 86.81 97 ASP A N 1
ATOM 757 C CA . ASP A 1 97 ? 17.157 0.385 -20.229 1.00 86.81 97 ASP A CA 1
ATOM 758 C C . ASP A 1 97 ? 16.134 0.738 -19.138 1.00 86.81 97 ASP A C 1
ATOM 760 O O . ASP A 1 97 ? 16.416 1.537 -18.242 1.00 86.81 97 ASP A O 1
ATOM 764 N N . TRP A 1 98 ? 14.965 0.092 -19.153 1.00 88.06 98 TRP A N 1
ATOM 765 C CA . TRP A 1 98 ? 13.932 0.284 -18.140 1.00 88.06 98 TRP A CA 1
ATOM 766 C C . TRP A 1 98 ? 14.346 -0.249 -16.763 1.00 88.06 98 TRP A C 1
ATOM 768 O O . TRP A 1 98 ? 14.132 0.435 -15.764 1.00 88.06 98 TRP A O 1
ATOM 778 N N . ILE A 1 99 ? 14.983 -1.424 -16.689 1.00 88.88 99 ILE A N 1
ATOM 779 C CA . ILE A 1 99 ? 15.435 -1.999 -15.415 1.00 88.88 99 ILE A CA 1
ATOM 780 C C . ILE A 1 99 ? 16.596 -1.194 -14.817 1.00 88.88 99 ILE A C 1
ATOM 782 O O . ILE A 1 99 ? 16.643 -1.012 -13.604 1.00 88.88 99 ILE A O 1
ATOM 786 N N . LYS A 1 100 ? 17.483 -0.624 -15.647 1.00 88.31 100 LYS A N 1
ATOM 787 C CA . LYS A 1 100 ? 18.519 0.319 -15.187 1.00 88.31 100 LYS A CA 1
ATOM 788 C C . LYS A 1 100 ? 17.913 1.600 -14.619 1.00 88.31 100 LYS A C 1
ATOM 790 O O . LYS A 1 100 ? 18.362 2.074 -13.580 1.00 88.31 100 LYS A O 1
ATOM 795 N N . HIS A 1 101 ? 16.889 2.151 -15.276 1.00 85.75 101 HIS A N 1
ATOM 796 C CA . HIS A 1 101 ? 16.147 3.308 -14.762 1.00 85.75 101 HIS A CA 1
ATOM 797 C C . HIS A 1 101 ? 15.440 2.981 -13.442 1.00 85.75 101 HIS A C 1
ATOM 799 O O . HIS A 1 101 ? 15.508 3.759 -12.494 1.00 85.75 101 HIS A O 1
ATOM 805 N N . PHE A 1 102 ? 14.807 1.808 -13.352 1.00 87.44 102 PHE A N 1
ATOM 806 C CA . PHE A 1 102 ? 14.186 1.317 -12.123 1.00 87.44 102 PHE A CA 1
ATOM 807 C C . PHE A 1 102 ? 15.195 1.241 -10.971 1.00 87.44 102 PHE A C 1
ATOM 809 O O . PHE A 1 102 ? 14.928 1.761 -9.886 1.00 87.44 102 PHE A O 1
ATOM 816 N N . ASP A 1 103 ? 16.353 0.622 -11.204 1.00 87.12 103 ASP A N 1
ATOM 817 C CA . ASP A 1 103 ? 17.398 0.472 -10.192 1.00 87.12 103 ASP A CA 1
ATOM 818 C C . ASP A 1 103 ? 17.946 1.839 -9.763 1.00 87.12 103 ASP A C 1
ATOM 820 O O . ASP A 1 103 ? 17.975 2.144 -8.579 1.00 87.12 103 ASP A O 1
ATOM 824 N N . ALA A 1 104 ? 18.240 2.742 -10.704 1.00 84.38 104 ALA A N 1
ATOM 825 C CA . ALA A 1 104 ? 18.709 4.093 -10.387 1.00 84.38 104 ALA A CA 1
ATOM 826 C C . ALA A 1 104 ? 17.720 4.905 -9.526 1.00 84.38 104 ALA A C 1
ATOM 828 O O . ALA A 1 104 ? 18.140 5.647 -8.640 1.00 84.38 104 ALA A O 1
ATOM 829 N N . VAL A 1 105 ? 16.411 4.762 -9.764 1.00 80.50 105 VAL A N 1
ATOM 830 C CA . VAL A 1 105 ? 15.366 5.456 -8.990 1.00 80.50 105 VAL A CA 1
ATOM 831 C C . VAL A 1 105 ? 15.153 4.811 -7.619 1.00 80.50 105 VAL A C 1
ATOM 833 O O . VAL A 1 105 ? 14.848 5.507 -6.653 1.00 80.50 105 VAL A O 1
ATOM 836 N N . THR A 1 106 ? 15.294 3.489 -7.511 1.00 81.00 106 THR A N 1
ATOM 837 C CA . THR A 1 106 ? 14.969 2.740 -6.283 1.00 81.00 106 THR A CA 1
ATOM 838 C C . THR A 1 106 ? 16.172 2.429 -5.397 1.00 81.00 106 THR A C 1
ATOM 840 O O . THR A 1 106 ? 15.984 2.064 -4.234 1.00 81.00 106 THR A O 1
ATOM 843 N N . ASN A 1 107 ? 17.396 2.603 -5.894 1.00 78.62 107 ASN A N 1
ATOM 844 C CA . ASN A 1 107 ? 18.643 2.425 -5.155 1.00 78.62 107 ASN A CA 1
ATOM 845 C C . ASN A 1 107 ? 18.942 3.644 -4.262 1.00 78.62 107 ASN A C 1
ATOM 847 O O . ASN A 1 107 ? 19.960 4.323 -4.391 1.00 78.62 107 ASN A O 1
ATOM 851 N N . THR A 1 108 ? 18.014 3.936 -3.351 1.00 71.62 108 THR A N 1
ATOM 852 C CA . THR A 1 108 ? 18.174 4.910 -2.270 1.00 71.62 108 THR A CA 1
ATOM 853 C C . THR A 1 108 ? 18.190 4.166 -0.934 1.00 71.62 108 THR A C 1
ATOM 855 O O . THR A 1 108 ? 17.483 3.174 -0.751 1.00 71.62 108 THR A O 1
ATOM 858 N N . SER A 1 109 ? 18.989 4.630 0.033 1.00 65.06 109 SER A N 1
ATOM 859 C CA . SER A 1 109 ? 19.094 4.002 1.366 1.00 65.06 109 SER A CA 1
ATOM 860 C C . SER A 1 109 ? 17.787 4.030 2.167 1.00 65.06 109 SER A C 1
ATOM 862 O O . SER A 1 109 ? 17.671 3.370 3.193 1.00 65.06 109 SER A O 1
ATOM 864 N N . GLU A 1 110 ? 16.808 4.806 1.707 1.00 68.94 110 GLU A N 1
ATOM 865 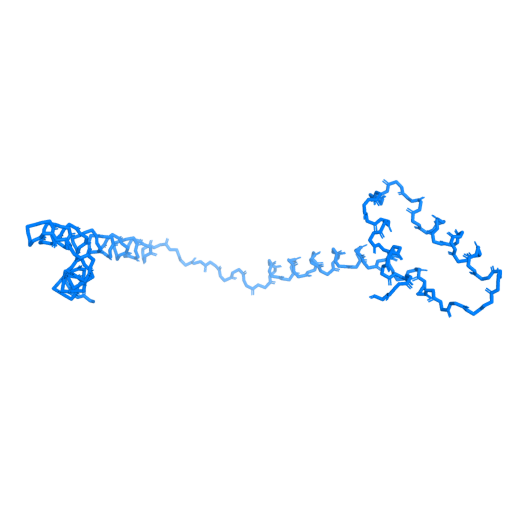C CA . GLU A 1 110 ? 15.505 4.991 2.341 1.00 68.94 110 GLU A CA 1
ATOM 866 C C . GLU A 1 110 ? 14.467 3.949 1.893 1.00 68.94 110 GLU A C 1
ATOM 868 O O . GLU A 1 110 ? 13.386 3.862 2.481 1.00 68.94 110 GLU A O 1
ATOM 873 N N . PHE A 1 111 ? 14.764 3.155 0.857 1.00 71.19 111 PHE A N 1
ATOM 874 C CA . PHE A 1 111 ? 13.785 2.265 0.247 1.00 71.19 111 PHE A CA 1
ATOM 875 C C . PHE A 1 111 ? 14.060 0.790 0.566 1.00 71.19 111 PHE A C 1
ATOM 877 O O . PHE A 1 111 ? 14.982 0.165 0.045 1.00 71.19 111 PHE A O 1
ATOM 884 N N . GLU A 1 112 ? 13.223 0.225 1.439 1.00 80.94 112 GLU A N 1
ATOM 885 C CA . GLU A 1 112 ? 13.289 -1.180 1.851 1.00 80.94 112 GLU A CA 1
ATOM 886 C C . GLU A 1 112 ? 13.166 -2.136 0.654 1.00 80.94 112 GLU A C 1
ATOM 888 O O . GLU A 1 112 ? 12.312 -1.964 -0.220 1.00 80.94 112 GLU A O 1
ATOM 893 N N . GLU A 1 113 ? 13.951 -3.214 0.666 1.00 80.00 113 GLU A N 1
ATOM 894 C CA . GLU A 1 113 ? 13.998 -4.210 -0.413 1.00 80.00 113 GLU A CA 1
ATOM 895 C C . GLU A 1 113 ? 12.614 -4.806 -0.737 1.00 80.00 113 GLU A C 1
ATOM 897 O O . GLU A 1 113 ? 12.232 -4.952 -1.898 1.00 80.00 113 GLU A O 1
ATOM 902 N N . GLY A 1 114 ? 11.784 -5.049 0.285 1.00 80.81 114 GLY A N 1
ATOM 903 C CA . GLY A 1 114 ? 10.410 -5.531 0.096 1.00 80.81 114 GLY A CA 1
ATOM 904 C C . GLY A 1 114 ? 9.508 -4.550 -0.667 1.00 80.81 114 GLY A C 1
ATOM 905 O O . GLY A 1 114 ? 8.614 -4.969 -1.406 1.00 80.81 114 GLY A O 1
ATOM 906 N N . ARG A 1 115 ? 9.755 -3.238 -0.549 1.00 82.94 115 ARG A N 1
ATOM 907 C CA . ARG A 1 115 ? 9.020 -2.210 -1.302 1.00 82.94 115 ARG A CA 1
ATOM 908 C C . ARG A 1 115 ? 9.488 -2.136 -2.754 1.00 82.94 115 ARG A C 1
ATOM 910 O O . ARG A 1 115 ? 8.642 -1.925 -3.623 1.00 82.94 115 ARG A O 1
ATOM 917 N N . LYS A 1 116 ? 10.776 -2.389 -3.031 1.00 86.25 116 LYS A N 1
ATOM 918 C CA . LYS A 1 116 ? 11.316 -2.534 -4.401 1.00 86.25 116 LYS A CA 1
ATOM 919 C C . LYS A 1 116 ? 10.621 -3.652 -5.145 1.00 86.25 116 LYS A C 1
ATOM 921 O O . LYS A 1 116 ? 10.086 -3.410 -6.221 1.00 86.25 116 LYS A O 1
ATOM 926 N N . ILE A 1 117 ? 10.539 -4.832 -4.535 1.00 86.56 117 ILE A N 1
ATOM 927 C CA . ILE A 1 117 ? 9.883 -5.998 -5.140 1.00 86.56 117 ILE A CA 1
ATOM 928 C C . ILE A 1 117 ? 8.419 -5.682 -5.463 1.00 86.56 117 ILE A C 1
ATOM 930 O O . ILE A 1 117 ? 7.963 -5.909 -6.582 1.00 86.56 117 ILE A O 1
ATOM 934 N N . LYS A 1 118 ? 7.683 -5.085 -4.516 1.00 86.62 118 LYS A N 1
ATOM 935 C CA . LYS A 1 118 ? 6.273 -4.730 -4.728 1.00 86.62 118 LYS A CA 1
ATOM 936 C C . LYS A 1 118 ? 6.087 -3.702 -5.852 1.00 86.62 118 LYS A C 1
ATOM 938 O O . LYS A 1 118 ? 5.167 -3.842 -6.657 1.00 86.62 118 LYS A O 1
ATOM 943 N N . LEU A 1 119 ? 6.954 -2.688 -5.918 1.00 86.38 119 LEU A N 1
ATOM 944 C CA . LEU A 1 119 ? 6.925 -1.676 -6.974 1.00 86.38 119 LEU A CA 1
ATOM 945 C C . LEU A 1 119 ? 7.278 -2.280 -8.339 1.00 86.38 119 LEU A C 1
ATOM 947 O O . LEU A 1 119 ? 6.586 -2.000 -9.315 1.00 86.38 119 LEU A O 1
ATOM 951 N N . LEU A 1 120 ? 8.298 -3.138 -8.399 1.00 88.19 120 LEU A N 1
ATOM 952 C CA . LEU A 1 120 ? 8.701 -3.851 -9.609 1.00 88.19 120 LEU A CA 1
ATOM 953 C C . LEU A 1 120 ? 7.535 -4.671 -10.171 1.00 88.19 120 LEU A C 1
ATOM 955 O O . LEU A 1 120 ? 7.191 -4.524 -11.341 1.00 88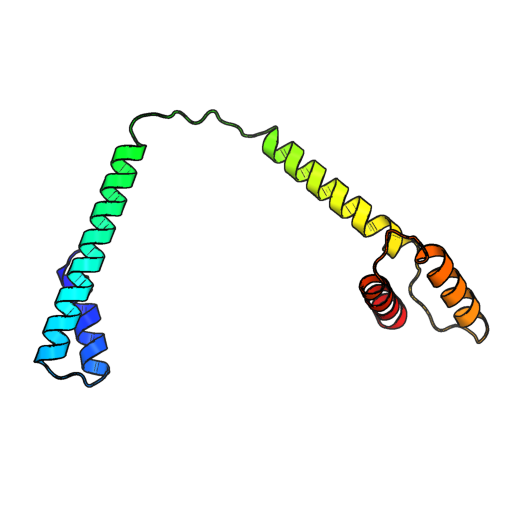.19 120 LEU A O 1
ATOM 959 N N . CYS A 1 121 ? 6.873 -5.470 -9.326 1.00 86.00 121 CYS A N 1
ATOM 960 C CA . CYS A 1 121 ? 5.719 -6.270 -9.732 1.00 86.00 121 CYS A CA 1
ATOM 961 C C . CYS A 1 121 ? 4.579 -5.405 -10.285 1.00 86.00 121 CYS A C 1
ATOM 963 O O . CYS A 1 121 ? 4.062 -5.706 -11.356 1.00 86.00 121 CYS A O 1
ATOM 965 N N . SER A 1 122 ? 4.219 -4.310 -9.607 1.00 86.50 122 SER A N 1
ATOM 966 C CA . SER A 1 122 ? 3.150 -3.423 -10.090 1.00 86.50 122 SER A CA 1
ATOM 967 C C . SER A 1 122 ? 3.500 -2.769 -11.431 1.00 86.50 122 SER A C 1
ATOM 969 O O . SER A 1 122 ? 2.648 -2.632 -12.302 1.00 86.50 122 SER A O 1
ATOM 971 N N . LYS A 1 123 ? 4.765 -2.396 -11.655 1.00 86.69 123 LYS A N 1
ATOM 972 C CA . LYS A 1 123 ? 5.165 -1.752 -12.914 1.00 86.69 123 LYS A CA 1
ATOM 973 C C . LYS A 1 123 ? 5.337 -2.727 -14.077 1.00 86.69 123 LYS A C 1
ATOM 975 O O . LYS A 1 123 ? 5.229 -2.288 -15.219 1.00 86.69 123 LYS A O 1
ATOM 980 N N . LEU A 1 124 ? 5.588 -4.007 -13.802 1.00 85.62 124 LEU A N 1
ATOM 981 C CA . LEU A 1 124 ? 5.665 -5.064 -14.814 1.00 85.62 124 LEU A CA 1
ATOM 982 C C . LEU A 1 124 ? 4.293 -5.633 -15.192 1.00 85.62 124 LEU A C 1
ATOM 984 O O . LEU A 1 124 ? 4.090 -5.973 -16.355 1.00 85.62 124 LEU A O 1
ATOM 988 N N . PHE A 1 125 ? 3.376 -5.760 -14.227 1.00 83.38 125 PHE A N 1
ATOM 989 C CA . PHE A 1 125 ? 2.154 -6.557 -14.395 1.00 83.38 125 PHE A CA 1
ATOM 990 C C . PHE A 1 125 ? 0.838 -5.787 -14.206 1.00 83.38 125 PHE A C 1
ATOM 992 O O . PHE A 1 125 ? -0.203 -6.323 -14.581 1.00 83.38 125 PHE A O 1
ATOM 999 N N . GLY A 1 126 ? 0.877 -4.547 -13.699 1.00 68.81 126 GLY A N 1
ATOM 1000 C CA . GLY A 1 126 ? -0.316 -3.765 -13.346 1.00 68.81 126 GLY A CA 1
ATOM 1001 C C . GLY A 1 126 ? -0.788 -4.060 -11.932 1.00 68.81 126 GLY A C 1
ATOM 1002 O O . GLY A 1 126 ? -1.580 -5.011 -11.774 1.00 68.81 126 GLY A O 1
#

Organism: NCBI:txid1820382

Foldseek 3Di:
DDLVVQLVVQLVVCVVVVDDNVCSNVRSNVRSVVVVVVVVVVVVVVVVVVPDDPDPCPPDVVVVVVVVVVVVVVCVVVVLLVQQAADDPPDDCVVVVSVVSLCVSQVDPPHDPVNSVVSVCVSDPD

pLDDT: mean 75.56, std 14.03, range [42.28, 92.38]

Radius of gyration: 30.79 Å; chains: 1; bounding box: 56×52×65 Å

Sequence (126 aa):
MDYQSHYDHMYRCMKAGGASKEETHMGAKAAAKQIVKSMNEIKEEQKEKTSEKSCPIHTSQSYYLSQKLLLNQQQQTVSLPAQVPAFNGLGSTKFEDWIKHFDAVTNTSEFEEGRKIKLLCSKLFG

Secondary structure (DSSP, 8-state):
--HHHHHHHHHHHHHHTT--HHHHHHHHHHHHHHHHHHHHHHHHHHHHTTSS-------SHHHHHHHHHHHHHHHHHHTTTTTSPPP---STTHHHHHHHHHHHHH-STTS-HHHHHHHHHHHHH-